Protein AF-A0A6H1ZE02-F1 (afdb_monomer_lite)

Structure (mmCIF, N/CA/C/O backbone):
data_AF-A0A6H1ZE02-F1
#
_entry.id   AF-A0A6H1ZE02-F1
#
loop_
_atom_site.group_PDB
_atom_site.id
_atom_site.type_symbol
_atom_site.label_atom_id
_atom_site.label_alt_id
_atom_site.label_comp_id
_atom_site.label_asym_id
_atom_site.label_entity_id
_atom_site.label_seq_id
_atom_site.pdbx_PDB_ins_code
_atom_site.Cartn_x
_atom_site.Cartn_y
_atom_site.Cartn_z
_atom_site.occupancy
_atom_site.B_iso_or_equiv
_atom_site.auth_seq_id
_atom_site.auth_comp_id
_atom_site.auth_asym_id
_atom_site.auth_atom_id
_atom_site.pdbx_PDB_model_num
ATOM 1 N N . MET A 1 1 ? 16.258 -6.210 0.474 1.00 71.19 1 MET A N 1
ATOM 2 C CA . MET A 1 1 ? 15.517 -6.473 -0.780 1.00 71.19 1 MET A CA 1
ATOM 3 C C . MET A 1 1 ? 16.087 -7.729 -1.395 1.00 71.19 1 MET A C 1
ATOM 5 O O . MET A 1 1 ? 17.275 -7.943 -1.190 1.00 71.19 1 MET A O 1
ATOM 9 N N . PRO A 1 2 ? 15.296 -8.569 -2.078 1.00 70.31 2 PRO A N 1
ATOM 10 C CA . PRO A 1 2 ? 15.865 -9.697 -2.799 1.00 70.31 2 PRO A CA 1
ATOM 11 C C . PRO A 1 2 ? 16.848 -9.197 -3.862 1.00 70.31 2 PRO A C 1
ATOM 13 O O . PRO A 1 2 ? 16.590 -8.224 -4.569 1.00 70.31 2 PRO A O 1
ATOM 16 N N . GLU A 1 3 ? 18.006 -9.838 -3.891 1.00 78.31 3 GLU A N 1
ATOM 17 C CA . GLU A 1 3 ? 19.160 -9.430 -4.683 1.00 78.31 3 GLU A CA 1
ATOM 18 C C . GLU A 1 3 ? 19.099 -10.058 -6.084 1.00 78.31 3 GLU A C 1
ATOM 20 O O . GLU A 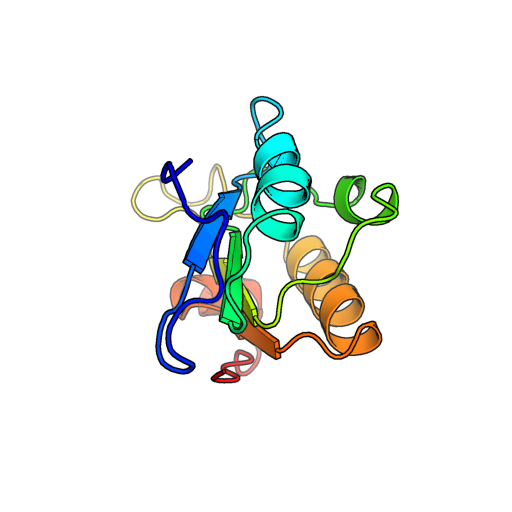1 3 ? 18.463 -11.094 -6.284 1.00 78.31 3 GLU A O 1
ATOM 25 N N . ASN A 1 4 ? 19.784 -9.448 -7.057 1.00 81.50 4 ASN A N 1
ATOM 26 C CA . ASN A 1 4 ? 19.957 -9.992 -8.415 1.00 81.50 4 ASN A CA 1
ATOM 27 C C . ASN A 1 4 ? 18.647 -10.184 -9.215 1.00 81.50 4 ASN A C 1
ATOM 29 O O . ASN A 1 4 ? 18.510 -11.115 -10.012 1.00 81.50 4 ASN A O 1
ATOM 33 N N . ILE A 1 5 ? 17.675 -9.282 -9.026 1.00 86.06 5 ILE A N 1
ATOM 34 C CA . ILE A 1 5 ? 16.466 -9.170 -9.867 1.00 86.06 5 ILE A CA 1
ATOM 35 C C . ILE A 1 5 ? 16.681 -8.115 -10.971 1.00 86.06 5 ILE A C 1
ATOM 37 O O . ILE A 1 5 ? 15.881 -7.208 -11.201 1.00 86.06 5 ILE A O 1
ATOM 41 N N . ASP A 1 6 ? 17.819 -8.224 -11.647 1.00 85.50 6 ASP A N 1
ATOM 42 C CA . ASP A 1 6 ? 18.343 -7.291 -12.651 1.00 85.50 6 ASP A CA 1
ATOM 43 C C . ASP A 1 6 ? 18.105 -7.759 -14.100 1.00 85.50 6 ASP A C 1
ATOM 45 O O . ASP A 1 6 ? 18.486 -7.088 -15.070 1.00 85.50 6 ASP A O 1
ATOM 49 N N . ARG A 1 7 ? 17.411 -8.888 -14.258 1.00 88.94 7 ARG A N 1
ATOM 50 C CA . ARG A 1 7 ? 16.998 -9.496 -15.527 1.00 88.94 7 ARG A CA 1
ATOM 51 C C . ARG A 1 7 ? 15.493 -9.776 -15.539 1.00 88.94 7 ARG A C 1
ATOM 53 O O . ARG A 1 7 ? 14.923 -9.973 -14.467 1.00 88.94 7 ARG A O 1
ATOM 60 N N . PRO A 1 8 ? 14.854 -9.826 -16.724 1.00 91.00 8 PRO A N 1
ATOM 61 C CA . PRO A 1 8 ? 13.454 -10.218 -16.835 1.00 91.00 8 PRO A CA 1
ATOM 62 C C . PRO A 1 8 ? 13.185 -11.557 -16.140 1.00 91.00 8 PRO A C 1
ATOM 64 O O . PRO A 1 8 ? 13.863 -12.551 -16.413 1.00 91.00 8 PRO A O 1
ATOM 67 N N . MET A 1 9 ? 12.200 -11.567 -15.247 1.00 92.81 9 MET A N 1
ATOM 68 C CA . MET A 1 9 ? 11.710 -12.777 -14.585 1.00 92.81 9 MET A CA 1
ATOM 69 C C . MET A 1 9 ? 10.489 -13.347 -15.322 1.00 92.81 9 MET A C 1
ATOM 71 O O . MET A 1 9 ? 9.815 -12.598 -16.032 1.00 92.81 9 MET A O 1
ATOM 75 N N . PRO A 1 10 ? 10.175 -14.648 -15.159 1.00 94.12 10 PRO A N 1
ATOM 76 C CA . PRO A 1 10 ? 8.936 -15.222 -15.675 1.00 94.12 10 PRO 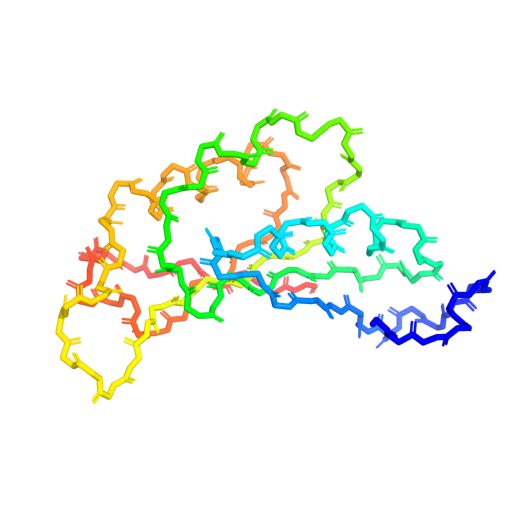A CA 1
ATOM 77 C C . PRO A 1 10 ? 7.687 -14.440 -15.240 1.00 94.12 10 PRO A C 1
ATOM 79 O O . PRO A 1 10 ? 7.627 -13.910 -14.130 1.00 94.12 10 PRO A O 1
ATOM 82 N N . ASP A 1 11 ? 6.666 -14.419 -16.099 1.00 92.50 11 ASP A N 1
ATOM 83 C CA . ASP A 1 11 ? 5.438 -13.629 -15.911 1.00 92.50 11 ASP A CA 1
ATOM 84 C C . ASP A 1 11 ? 4.636 -13.991 -14.649 1.00 92.50 11 ASP A C 1
ATOM 86 O O . ASP A 1 11 ? 3.845 -13.182 -14.172 1.00 92.50 11 ASP A O 1
ATOM 90 N N . ASN A 1 12 ? 4.837 -15.191 -14.100 1.00 92.56 12 ASN A N 1
ATOM 91 C CA . ASN A 1 12 ? 4.177 -15.680 -12.889 1.00 92.56 12 ASN A CA 1
ATOM 92 C C . ASN A 1 12 ? 4.971 -15.412 -11.597 1.00 92.56 12 ASN A C 1
ATOM 94 O O . ASN A 1 12 ? 4.619 -15.945 -10.544 1.00 92.56 12 ASN A O 1
ATOM 98 N N . VAL A 1 13 ? 6.046 -14.620 -11.659 1.00 93.12 13 VAL A N 1
ATOM 99 C CA . VAL A 1 13 ? 6.803 -14.200 -10.475 1.00 93.12 13 VAL A CA 1
ATOM 100 C C . VAL A 1 13 ? 6.183 -12.941 -9.886 1.00 93.12 13 VAL A C 1
ATOM 102 O O . VAL A 1 13 ? 6.109 -11.903 -10.541 1.00 93.12 13 VAL A O 1
ATOM 105 N N . PHE A 1 14 ? 5.801 -13.033 -8.615 1.00 93.69 14 PHE A N 1
ATOM 106 C CA . PHE A 1 14 ? 5.347 -11.908 -7.809 1.00 93.69 14 PHE A CA 1
ATOM 107 C C . PHE A 1 14 ? 6.484 -11.436 -6.921 1.00 93.69 14 PHE A C 1
ATOM 109 O O . PHE A 1 14 ? 7.011 -12.205 -6.116 1.00 93.69 14 PHE A O 1
ATOM 116 N N . LEU A 1 15 ? 6.837 -10.163 -7.041 1.00 95.00 15 LEU A N 1
ATOM 117 C CA . LEU A 1 15 ? 7.811 -9.530 -6.168 1.00 95.00 15 LEU A CA 1
ATOM 118 C C . LEU A 1 15 ? 7.121 -8.454 -5.343 1.00 95.00 15 LEU A C 1
ATOM 120 O O . LEU A 1 15 ? 6.436 -7.598 -5.895 1.00 95.00 15 LEU A O 1
ATOM 124 N N . GLY A 1 16 ? 7.329 -8.453 -4.031 1.00 94.44 16 GLY A N 1
ATOM 125 C CA . GLY A 1 16 ? 6.757 -7.406 -3.204 1.00 94.44 16 GLY A CA 1
ATOM 126 C C . GLY A 1 16 ? 7.534 -7.092 -1.949 1.00 94.44 16 GLY A C 1
ATOM 127 O O . GLY A 1 16 ? 8.477 -7.789 -1.570 1.00 94.44 16 GLY A O 1
ATOM 128 N N . VAL A 1 17 ? 7.123 -5.992 -1.329 1.00 93.44 17 VAL A N 1
ATOM 129 C CA . VAL A 1 17 ? 7.711 -5.455 -0.103 1.00 93.44 17 VAL A CA 1
ATOM 130 C C . VAL A 1 17 ? 6.637 -5.096 0.900 1.00 93.44 17 VAL A C 1
ATOM 132 O O . VAL A 1 17 ? 5.543 -4.687 0.520 1.00 93.44 17 VAL A O 1
ATOM 135 N N . SER A 1 18 ? 6.980 -5.190 2.181 1.00 92.44 18 SER A N 1
ATOM 136 C CA . SER A 1 18 ? 6.138 -4.677 3.260 1.00 92.44 18 SER A CA 1
ATOM 137 C C . SER A 1 18 ? 6.559 -3.264 3.653 1.00 92.44 18 SER A C 1
ATOM 139 O O . SER A 1 18 ? 7.755 -3.023 3.870 1.00 92.44 18 SER A O 1
ATOM 141 N N . ILE A 1 19 ? 5.579 -2.368 3.757 1.00 90.88 19 ILE A N 1
ATOM 142 C CA . ILE A 1 19 ? 5.712 -0.974 4.197 1.00 90.88 19 ILE A CA 1
ATOM 143 C C . ILE A 1 19 ? 4.714 -0.755 5.335 1.00 90.88 19 ILE A C 1
ATOM 145 O O . ILE A 1 19 ? 3.525 -0.965 5.147 1.00 90.88 19 ILE A O 1
ATOM 149 N N . THR A 1 20 ? 5.159 -0.353 6.515 1.00 88.94 20 THR A N 1
ATOM 150 C CA . THR A 1 20 ? 4.279 -0.072 7.655 1.00 88.94 20 THR A CA 1
ATOM 151 C C . THR A 1 20 ? 3.953 1.409 7.789 1.00 88.94 20 THR A C 1
ATOM 153 O O . THR A 1 20 ? 2.966 1.771 8.429 1.00 88.94 20 THR A O 1
ATOM 156 N N . GLY A 1 21 ? 4.756 2.274 7.164 1.00 79.38 21 GLY A N 1
ATOM 157 C CA . GLY A 1 21 ? 4.660 3.719 7.334 1.00 79.38 21 GLY A CA 1
ATOM 158 C C . GLY A 1 21 ? 5.571 4.267 8.436 1.00 79.38 21 GLY A C 1
ATOM 159 O O . GLY A 1 21 ? 5.438 5.426 8.821 1.00 79.38 21 GLY A O 1
ATOM 160 N N . GLU A 1 22 ? 6.497 3.455 8.946 1.00 81.94 22 GLU A N 1
ATOM 161 C CA . GLU A 1 22 ? 7.473 3.838 9.968 1.00 81.94 22 GLU A CA 1
ATOM 162 C C . GLU A 1 22 ? 8.911 3.607 9.479 1.00 81.94 22 GLU A C 1
ATOM 164 O O . GLU A 1 22 ? 9.167 2.888 8.515 1.00 81.94 22 GLU A O 1
ATOM 169 N N . ASN A 1 23 ? 9.889 4.207 10.166 1.00 80.56 23 ASN A N 1
ATOM 170 C CA . ASN A 1 23 ? 11.321 3.934 9.961 1.00 80.56 23 ASN A CA 1
ATOM 171 C C . ASN A 1 23 ? 11.819 4.116 8.511 1.00 80.56 23 ASN A C 1
ATOM 173 O O . ASN A 1 23 ? 12.739 3.424 8.076 1.00 80.56 23 ASN A O 1
ATOM 177 N N . MET A 1 24 ? 11.223 5.051 7.759 1.00 77.12 24 MET A N 1
ATOM 178 C CA . MET A 1 24 ? 11.552 5.330 6.350 1.00 77.12 24 MET A CA 1
ATOM 179 C C . MET A 1 24 ? 11.440 4.109 5.423 1.00 77.12 24 MET A C 1
ATOM 181 O O . MET A 1 24 ? 12.095 4.041 4.379 1.00 77.12 24 MET A O 1
ATOM 185 N N . ASP A 1 25 ? 10.611 3.129 5.773 1.00 86.06 25 ASP A N 1
ATOM 186 C CA . ASP A 1 25 ? 10.499 1.901 4.995 1.00 86.06 25 ASP A CA 1
ATOM 187 C C . ASP A 1 25 ? 9.833 2.085 3.621 1.00 86.06 25 ASP A C 1
ATOM 189 O O . ASP A 1 25 ? 9.957 1.220 2.752 1.00 86.06 25 ASP A O 1
ATOM 193 N N . PHE A 1 26 ? 9.274 3.269 3.368 1.00 84.19 26 PHE A N 1
ATOM 194 C CA . PHE A 1 26 ? 8.915 3.769 2.041 1.00 84.19 26 PHE A CA 1
ATOM 195 C C . PHE A 1 26 ? 10.047 3.738 1.018 1.00 84.19 26 PHE A C 1
ATOM 197 O O . PHE A 1 26 ? 9.778 3.562 -0.169 1.00 84.19 26 PHE A O 1
ATOM 204 N N . ASN A 1 27 ? 11.310 3.819 1.448 1.00 85.19 27 ASN A N 1
ATOM 205 C CA . ASN A 1 27 ? 12.461 3.706 0.548 1.00 85.19 27 ASN A CA 1
ATOM 206 C C . ASN A 1 27 ? 12.524 2.345 -0.171 1.00 85.19 27 ASN A C 1
ATOM 208 O O . ASN A 1 27 ? 13.201 2.213 -1.187 1.00 85.19 27 ASN A O 1
ATOM 212 N N . LYS A 1 28 ? 11.778 1.338 0.304 1.00 88.94 28 LYS A N 1
ATOM 213 C CA . LYS A 1 28 ? 11.615 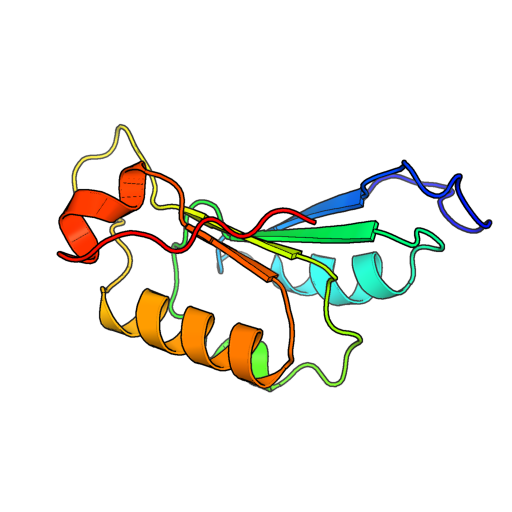0.056 -0.390 1.00 88.94 28 LYS A CA 1
ATOM 214 C C . LYS A 1 28 ? 10.823 0.186 -1.695 1.00 88.94 28 LYS A C 1
ATOM 216 O O . LYS A 1 28 ? 10.998 -0.646 -2.578 1.00 88.94 28 LYS A O 1
ATOM 221 N N . TRP A 1 29 ? 9.951 1.185 -1.841 1.00 89.00 29 TRP A N 1
ATOM 222 C CA . TRP A 1 29 ? 9.145 1.334 -3.054 1.00 89.00 29 TRP A CA 1
ATOM 223 C C . TRP A 1 29 ? 10.014 1.690 -4.272 1.00 89.00 29 TRP A C 1
ATOM 225 O O . TRP A 1 29 ? 9.982 0.909 -5.222 1.00 89.00 29 TRP A O 1
ATOM 235 N N . PRO A 1 30 ? 10.857 2.745 -4.269 1.00 87.69 30 PRO A N 1
ATOM 236 C CA . PRO A 1 30 ? 11.767 3.005 -5.388 1.00 87.69 30 PRO A CA 1
ATOM 237 C C . PRO A 1 30 ? 12.605 1.782 -5.790 1.00 87.69 30 PRO A C 1
ATOM 239 O O . PRO A 1 30 ? 12.640 1.420 -6.963 1.00 87.69 30 PRO A O 1
ATOM 242 N N . THR A 1 31 ? 13.187 1.068 -4.821 1.00 88.56 31 THR A N 1
ATOM 243 C CA . THR A 1 31 ? 13.969 -0.147 -5.106 1.00 88.56 31 THR A CA 1
ATOM 244 C C . THR A 1 31 ? 13.115 -1.278 -5.698 1.00 88.56 31 THR A C 1
ATOM 246 O O . THR A 1 31 ? 13.597 -2.046 -6.525 1.00 88.56 31 THR A O 1
ATOM 249 N N . LEU A 1 32 ? 11.835 -1.398 -5.320 1.00 91.25 32 LEU A N 1
ATOM 250 C CA . LEU A 1 32 ? 10.912 -2.346 -5.955 1.00 91.25 32 LEU A CA 1
ATOM 251 C C . LEU A 1 32 ? 10.649 -1.967 -7.421 1.00 91.25 32 LEU A C 1
ATOM 253 O O . LEU A 1 32 ? 10.575 -2.852 -8.274 1.00 91.25 32 LEU A O 1
ATOM 257 N N . CYS A 1 33 ? 10.517 -0.671 -7.727 1.00 86.81 33 CYS A N 1
ATOM 258 C CA . CYS A 1 33 ? 10.317 -0.194 -9.098 1.00 86.81 33 CYS A CA 1
ATOM 259 C C . CYS A 1 33 ? 11.495 -0.559 -10.010 1.00 86.81 33 CYS A C 1
ATOM 261 O O . CYS A 1 33 ? 11.271 -0.893 -11.170 1.00 86.81 33 CYS A O 1
ATOM 263 N N . GLU A 1 34 ? 12.724 -0.553 -9.495 1.00 88.25 34 GLU A N 1
ATOM 264 C CA . GLU A 1 34 ? 13.932 -0.884 -10.264 1.00 88.25 34 GLU A CA 1
ATOM 265 C C . GLU A 1 34 ? 14.026 -2.370 -10.655 1.00 88.25 34 GLU A C 1
ATOM 267 O O . GLU A 1 34 ? 14.688 -2.718 -11.636 1.00 88.25 34 GLU A O 1
ATOM 272 N N . ALA A 1 35 ? 13.347 -3.260 -9.926 1.00 90.81 35 ALA A N 1
ATOM 273 C CA . ALA A 1 35 ? 13.390 -4.692 -10.189 1.00 90.81 35 ALA A CA 1
ATOM 274 C C . ALA A 1 35 ? 12.728 -5.056 -11.532 1.00 90.81 35 ALA A C 1
ATOM 276 O O . ALA A 1 35 ? 11.611 -4.627 -11.838 1.00 90.81 35 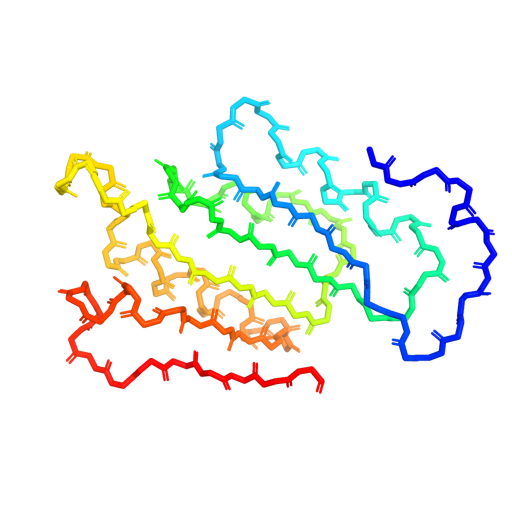ALA A O 1
ATOM 277 N N . LYS A 1 36 ? 13.369 -5.934 -12.317 1.00 90.56 36 LYS A N 1
ATOM 278 C CA . LYS A 1 36 ? 12.867 -6.386 -13.633 1.00 90.56 36 LYS A CA 1
ATOM 279 C C . LYS A 1 36 ? 11.847 -7.533 -13.536 1.00 90.56 36 LYS A C 1
ATOM 281 O O . LYS A 1 36 ? 11.924 -8.528 -14.257 1.00 90.56 36 LYS A O 1
ATOM 286 N N . VAL A 1 37 ? 10.874 -7.383 -12.640 1.00 92.69 37 VAL A N 1
ATOM 287 C CA . VAL A 1 37 ? 9.719 -8.282 -12.473 1.00 92.69 37 VAL A CA 1
ATOM 288 C C . VAL A 1 37 ? 8.464 -7.580 -12.974 1.00 92.69 37 VAL A C 1
ATOM 290 O O . VAL A 1 37 ? 8.271 -6.399 -12.712 1.00 92.69 37 VAL A O 1
ATOM 293 N N . LYS A 1 38 ? 7.596 -8.306 -13.683 1.00 91.81 38 LYS A N 1
ATOM 294 C CA . LYS A 1 38 ? 6.355 -7.754 -14.240 1.00 91.81 38 LYS A CA 1
ATOM 295 C C . LYS A 1 38 ? 5.292 -7.477 -13.172 1.00 91.81 38 LYS A C 1
ATOM 297 O O . LYS A 1 38 ? 4.647 -6.436 -13.221 1.00 91.81 38 LYS A O 1
ATOM 302 N N . LEU A 1 39 ? 5.107 -8.398 -12.224 1.00 93.94 39 LEU A N 1
ATOM 303 C CA . LEU A 1 39 ? 4.093 -8.296 -11.172 1.00 93.94 39 LEU A CA 1
ATOM 304 C C . LEU A 1 39 ? 4.740 -7.854 -9.858 1.00 93.94 39 LEU A C 1
ATOM 306 O O . LEU A 1 39 ? 5.357 -8.645 -9.142 1.00 93.94 39 LEU A O 1
ATOM 310 N N . LYS A 1 40 ? 4.597 -6.562 -9.558 1.00 94.75 40 LYS A N 1
ATOM 311 C CA . LYS A 1 40 ? 5.121 -5.929 -8.342 1.00 94.75 40 LYS A CA 1
ATOM 312 C C . LYS A 1 40 ? 3.973 -5.635 -7.382 1.00 94.75 40 LYS A C 1
ATOM 314 O O . LYS A 1 40 ? 2.937 -5.133 -7.821 1.00 94.75 40 LYS A O 1
ATOM 319 N N . PHE A 1 41 ? 4.151 -5.881 -6.087 1.00 95.75 41 PHE A N 1
ATOM 320 C CA . PHE A 1 41 ? 3.148 -5.523 -5.083 1.00 95.75 41 PHE A CA 1
ATOM 321 C C . PHE A 1 41 ? 3.735 -4.868 -3.833 1.00 95.75 41 PHE A C 1
ATOM 323 O O . PHE A 1 41 ? 4.885 -5.099 -3.464 1.00 95.75 41 PHE A O 1
ATOM 330 N N . ILE A 1 42 ? 2.921 -4.061 -3.156 1.00 94.12 42 ILE A N 1
ATOM 331 C CA . ILE A 1 42 ? 3.262 -3.475 -1.856 1.00 94.12 42 ILE A CA 1
ATOM 332 C C . ILE A 1 42 ? 2.250 -3.944 -0.821 1.00 94.12 42 ILE A C 1
ATOM 334 O O . ILE A 1 42 ? 1.045 -3.835 -1.022 1.00 94.12 42 ILE A O 1
ATOM 338 N N . SER A 1 43 ? 2.746 -4.450 0.300 1.00 95.12 43 SER A N 1
ATOM 339 C CA . SER A 1 43 ? 1.946 -4.835 1.455 1.00 95.12 43 SER A CA 1
ATOM 340 C C . SER A 1 43 ? 2.041 -3.753 2.528 1.00 95.12 43 SER A C 1
ATOM 342 O O . SER A 1 43 ? 3.043 -3.665 3.235 1.00 95.12 43 SER A O 1
ATOM 344 N N . PHE A 1 44 ? 0.996 -2.943 2.667 1.00 93.00 44 PHE A N 1
ATOM 345 C CA . PHE A 1 44 ? 0.841 -1.980 3.750 1.00 93.00 44 PHE A CA 1
ATOM 346 C C . PHE A 1 44 ? 0.356 -2.679 5.020 1.00 93.00 44 PHE A C 1
ATOM 348 O O . PHE A 1 44 ? -0.842 -2.687 5.316 1.00 93.00 44 PHE A O 1
ATOM 355 N N . GLU A 1 45 ? 1.269 -3.368 5.712 1.00 87.62 45 GLU A N 1
ATOM 356 C CA . GLU A 1 45 ? 0.917 -4.275 6.804 1.00 87.62 45 GLU A CA 1
ATOM 357 C C . GLU A 1 45 ? 1.960 -4.355 7.930 1.00 87.62 45 GLU A C 1
ATOM 359 O O . GLU A 1 45 ? 3.054 -4.884 7.712 1.00 87.62 45 GLU A O 1
ATOM 364 N N . PRO A 1 46 ? 1.586 -3.957 9.158 1.00 89.12 46 PRO A N 1
ATOM 365 C CA . PRO A 1 46 ? 0.397 -3.160 9.487 1.00 89.12 46 PRO A CA 1
ATOM 366 C C . PRO A 1 46 ? 0.491 -1.722 8.957 1.00 89.12 46 PRO A C 1
ATOM 368 O O . PRO A 1 46 ? 1.580 -1.166 8.901 1.00 89.12 46 PRO A O 1
ATOM 371 N N . ILE A 1 47 ? -0.641 -1.091 8.639 1.00 89.50 47 ILE A N 1
ATOM 372 C CA . ILE A 1 47 ? -0.701 0.371 8.468 1.00 89.50 47 ILE A CA 1
ATOM 373 C C . ILE A 1 47 ? -0.533 1.016 9.853 1.00 89.50 47 ILE A C 1
ATOM 375 O O . ILE A 1 47 ? -1.460 0.951 10.662 1.00 89.50 47 ILE A O 1
ATOM 379 N N . LEU A 1 48 ? 0.639 1.592 10.136 1.00 85.19 48 LEU A N 1
ATOM 380 C CA . LEU A 1 48 ? 0.963 2.222 11.429 1.00 85.19 48 LEU A CA 1
ATOM 381 C C . LEU A 1 48 ? 0.931 3.751 11.394 1.00 85.19 48 LEU A C 1
ATOM 383 O O . LEU A 1 48 ? 0.727 4.368 12.435 1.00 85.19 48 LEU A O 1
ATOM 387 N N . SER A 1 49 ? 1.074 4.353 10.213 1.00 73.25 49 SER A N 1
ATOM 388 C CA . SER A 1 49 ? 1.081 5.809 10.044 1.00 73.25 49 SER A CA 1
ATOM 389 C C . SER A 1 49 ? 0.212 6.249 8.864 1.00 73.25 49 SER A C 1
ATOM 391 O O . SER A 1 49 ? 0.092 5.499 7.888 1.00 73.25 49 SER A O 1
ATOM 393 N N . PRO A 1 50 ? -0.348 7.474 8.908 1.00 66.62 50 PRO A N 1
ATOM 394 C CA . PRO A 1 50 ? -1.033 8.084 7.778 1.00 66.62 50 PRO A CA 1
ATOM 395 C C . PRO A 1 50 ? -0.126 8.155 6.552 1.00 66.62 50 PRO A C 1
ATOM 397 O O . PRO A 1 50 ? 1.040 8.547 6.621 1.00 66.62 50 PRO A O 1
ATOM 400 N N . LEU A 1 51 ? -0.679 7.783 5.409 1.00 64.69 51 LEU A N 1
ATOM 401 C CA . LEU A 1 51 ? 0.074 7.522 4.189 1.00 64.69 51 LEU A CA 1
ATOM 402 C C . LEU A 1 51 ? 0.112 8.715 3.227 1.00 64.69 51 LEU A C 1
ATOM 404 O O . LEU A 1 51 ? 0.418 8.547 2.052 1.00 64.69 51 LEU A O 1
AT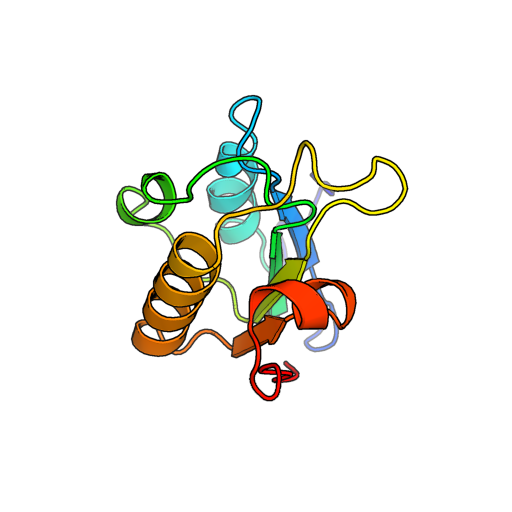OM 408 N N . TRP A 1 52 ? -0.122 9.939 3.709 1.00 61.88 52 TRP A N 1
ATOM 409 C CA . TRP A 1 52 ? 0.043 11.163 2.910 1.00 61.88 52 TRP A CA 1
ATOM 410 C C . TRP A 1 52 ? 1.472 11.333 2.351 1.00 61.88 52 TRP A C 1
ATOM 412 O O . TRP A 1 52 ? 1.670 12.082 1.407 1.00 61.88 52 TRP A O 1
ATOM 422 N N . MET A 1 53 ? 2.457 10.566 2.835 1.00 58.47 53 MET A N 1
ATOM 423 C CA . MET A 1 53 ? 3.780 10.433 2.208 1.00 58.47 53 MET A CA 1
ATOM 424 C C . MET A 1 53 ? 3.795 9.668 0.869 1.00 58.47 53 MET A C 1
ATOM 426 O O . MET A 1 53 ? 4.788 9.728 0.149 1.00 58.47 53 MET A O 1
ATOM 430 N N . ILE A 1 54 ? 2.736 8.932 0.507 1.00 62.03 54 ILE A N 1
ATOM 431 C CA . ILE A 1 54 ? 2.670 8.196 -0.768 1.00 62.03 54 ILE A CA 1
ATOM 432 C C . ILE A 1 54 ? 2.691 9.164 -1.967 1.00 62.03 54 ILE A C 1
ATOM 434 O O . ILE A 1 54 ? 3.176 8.805 -3.040 1.00 62.03 54 ILE A O 1
ATOM 438 N N . THR A 1 55 ? 2.170 10.385 -1.813 1.00 59.34 55 THR A N 1
ATOM 439 C CA . THR A 1 55 ? 1.923 11.294 -2.944 1.00 59.34 55 THR A CA 1
ATOM 440 C C . THR A 1 55 ? 3.173 11.983 -3.488 1.00 59.34 55 THR A C 1
ATOM 442 O O . THR A 1 55 ? 3.116 12.539 -4.584 1.00 59.34 55 THR A O 1
ATOM 445 N N . ASP A 1 56 ? 4.296 11.928 -2.767 1.00 59.25 56 ASP A N 1
ATOM 446 C CA . ASP A 1 56 ? 5.519 12.655 -3.135 1.00 59.25 56 ASP A CA 1
ATOM 447 C C . ASP A 1 56 ? 6.484 11.835 -4.003 1.00 59.25 56 ASP A C 1
ATOM 449 O O . ASP A 1 56 ? 7.435 12.373 -4.581 1.00 59.25 56 ASP A O 1
ATOM 453 N N . PHE A 1 57 ? 6.232 10.535 -4.169 1.00 61.94 57 PHE A N 1
ATOM 454 C CA . PHE A 1 57 ? 7.078 9.685 -4.994 1.00 61.94 57 PHE A CA 1
ATOM 455 C C . PHE A 1 57 ? 6.674 9.782 -6.469 1.00 61.94 57 PHE A C 1
ATOM 457 O O . PHE A 1 57 ? 5.664 9.235 -6.909 1.00 61.94 57 PHE A O 1
ATOM 464 N N . LYS A 1 58 ? 7.516 10.436 -7.278 1.00 64.31 58 LYS A N 1
ATOM 465 C CA . LYS A 1 58 ? 7.487 10.325 -8.748 1.00 64.31 58 LYS A CA 1
ATOM 466 C C . LYS A 1 58 ? 8.047 8.964 -9.194 1.00 64.31 58 LYS A C 1
ATOM 468 O O . LYS A 1 58 ? 9.047 8.912 -9.905 1.00 64.31 58 LYS A O 1
ATOM 473 N N . THR A 1 59 ? 7.450 7.867 -8.735 1.00 76.06 59 THR A N 1
ATOM 474 C CA . THR A 1 59 ? 7.890 6.494 -9.024 1.00 76.06 59 THR A CA 1
ATOM 475 C C . THR A 1 59 ? 6.820 5.702 -9.770 1.00 76.06 59 THR A C 1
ATOM 477 O O . THR A 1 59 ? 5.653 6.089 -9.839 1.00 76.06 59 THR A O 1
ATOM 480 N N . GLU A 1 60 ? 7.231 4.588 -10.377 1.00 87.69 60 GLU A N 1
ATOM 481 C CA . GLU A 1 60 ? 6.306 3.640 -10.996 1.00 87.69 60 GLU A CA 1
ATOM 482 C C . GLU A 1 60 ? 5.339 3.068 -9.940 1.00 87.69 60 GLU A C 1
ATOM 484 O O . GLU A 1 60 ? 5.728 2.748 -8.813 1.00 87.69 60 GLU A O 1
ATOM 489 N N . MET A 1 61 ? 4.067 2.921 -10.309 1.00 90.81 61 MET A N 1
ATOM 490 C CA . MET A 1 61 ? 3.058 2.316 -9.441 1.00 90.81 61 MET A CA 1
ATOM 491 C C . MET A 1 61 ? 3.200 0.786 -9.420 1.00 90.81 61 MET A C 1
ATOM 493 O O . MET A 1 61 ? 3.464 0.192 -10.467 1.00 90.81 61 MET A O 1
ATOM 497 N N . PRO A 1 62 ? 2.995 0.116 -8.269 1.00 92.38 62 PRO A N 1
ATOM 498 C CA . PRO A 1 62 ? 2.932 -1.341 -8.233 1.00 92.38 62 PRO A CA 1
ATOM 499 C C . PRO A 1 62 ? 1.690 -1.843 -8.982 1.00 92.38 62 PRO A C 1
ATOM 501 O O . PRO A 1 62 ? 0.714 -1.119 -9.168 1.00 92.38 62 PRO A O 1
ATOM 504 N N . SER A 1 63 ? 1.688 -3.117 -9.371 1.00 94.81 63 SER A N 1
ATOM 505 C CA . SER A 1 63 ? 0.518 -3.762 -9.978 1.00 94.81 63 SER A CA 1
ATOM 506 C C . SER A 1 63 ? -0.607 -3.983 -8.961 1.00 94.81 63 SER A C 1
ATOM 508 O O . SER A 1 63 ? -1.784 -4.024 -9.326 1.00 94.81 63 SER A O 1
ATOM 510 N N . TRP A 1 64 ? -0.241 -4.150 -7.689 1.00 96.56 64 TRP A N 1
ATOM 511 C CA . TRP A 1 64 ? -1.149 -4.564 -6.628 1.00 96.56 64 TRP A CA 1
ATOM 512 C C . TRP A 1 64 ? -0.726 -3.998 -5.271 1.00 96.56 64 TRP A C 1
ATOM 514 O O . TRP A 1 64 ? 0.465 -3.922 -4.964 1.00 96.5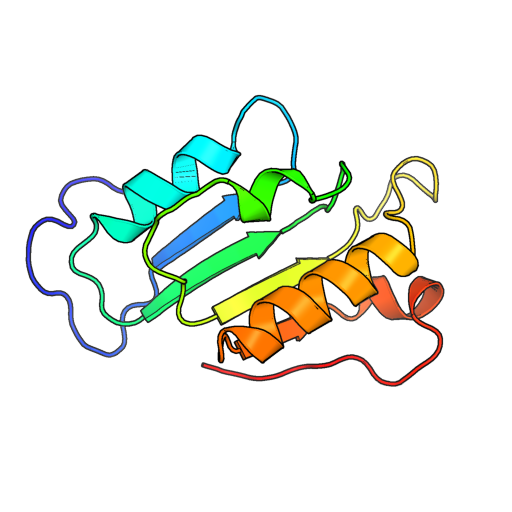6 64 TRP A O 1
ATOM 524 N N . VAL A 1 65 ? -1.694 -3.621 -4.442 1.00 95.25 65 VAL A N 1
ATOM 525 C CA . VAL A 1 65 ? -1.458 -3.243 -3.047 1.00 95.25 65 VAL A CA 1
ATOM 526 C C . VAL A 1 65 ? -2.326 -4.059 -2.110 1.00 95.25 65 VAL A C 1
ATOM 528 O O . VAL A 1 65 ? -3.505 -4.285 -2.370 1.00 95.25 65 VAL A O 1
ATOM 531 N N . ILE A 1 66 ? -1.734 -4.469 -0.996 1.00 96.94 66 ILE A N 1
ATOM 532 C CA . ILE A 1 66 ? -2.398 -5.201 0.077 1.00 96.94 66 ILE A CA 1
ATOM 533 C C . ILE A 1 66 ? -2.420 -4.295 1.307 1.00 96.94 66 ILE A C 1
ATOM 535 O O . ILE A 1 66 ? -1.426 -3.640 1.600 1.00 96.94 66 ILE A O 1
ATOM 539 N N . MET A 1 67 ? -3.549 -4.212 2.003 1.00 95.31 67 MET A N 1
ATOM 540 C CA . MET A 1 67 ? -3.752 -3.328 3.150 1.00 95.31 67 MET A CA 1
ATOM 541 C C . MET A 1 67 ? -4.270 -4.124 4.343 1.00 95.31 67 MET A C 1
ATOM 543 O O . MET A 1 67 ? -5.251 -4.861 4.220 1.00 95.31 67 MET A O 1
ATOM 547 N N . GLY A 1 68 ? -3.664 -3.931 5.513 1.00 94.44 68 GLY A N 1
ATOM 548 C CA . GLY A 1 68 ? -4.095 -4.593 6.739 1.00 94.44 68 GLY A CA 1
ATOM 549 C C . GLY A 1 68 ? -3.705 -3.831 7.999 1.00 94.44 68 GLY A C 1
ATOM 550 O O . GLY A 1 68 ? -2.733 -3.078 8.025 1.00 94.44 68 GLY A O 1
ATOM 551 N N . ARG A 1 69 ? -4.464 -4.045 9.077 1.00 93.12 69 ARG A N 1
ATOM 552 C CA . ARG A 1 69 ? -4.126 -3.511 10.406 1.00 93.12 69 ARG A CA 1
ATOM 553 C C . ARG A 1 69 ? -3.271 -4.486 11.211 1.00 93.12 69 ARG A C 1
ATOM 555 O O . ARG A 1 69 ? -3.255 -5.685 10.927 1.00 93.12 69 ARG A O 1
ATOM 562 N N . LEU A 1 70 ? -2.625 -3.984 12.261 1.00 92.69 70 LEU A N 1
ATOM 563 C CA . LEU A 1 70 ? -1.965 -4.833 13.251 1.00 92.69 70 LEU A CA 1
ATOM 564 C C . LEU A 1 70 ? -3.007 -5.665 14.014 1.00 92.69 70 LEU A C 1
ATOM 566 O O . LEU A 1 70 ? -4.065 -5.164 14.393 1.00 92.69 70 LEU A O 1
ATOM 570 N N . THR A 1 71 ? -2.704 -6.940 14.255 1.00 87.12 71 THR A N 1
ATOM 571 C CA . THR A 1 71 ? -3.530 -7.860 15.054 1.00 87.12 71 THR A CA 1
ATOM 572 C C . THR A 1 71 ? -2.788 -8.274 16.323 1.00 87.12 71 THR A C 1
ATOM 574 O O . THR A 1 71 ? -1.563 -8.299 16.332 1.00 87.12 71 THR A O 1
ATOM 577 N N . GLY A 1 72 ? -3.507 -8.628 17.392 1.00 84.88 72 GLY A N 1
ATOM 578 C CA . GLY A 1 72 ? -2.906 -9.134 18.640 1.00 84.88 72 GLY A CA 1
ATOM 579 C C . GLY A 1 72 ? -2.510 -8.069 19.673 1.00 84.88 72 GLY A C 1
ATOM 580 O O . GLY A 1 72 ? -2.247 -8.417 20.816 1.00 84.88 72 GLY A O 1
ATOM 581 N N . HIS A 1 73 ? -2.558 -6.780 19.318 1.00 80.50 73 HIS A N 1
ATOM 582 C CA . HIS A 1 73 ? -2.223 -5.650 20.206 1.00 80.50 73 HIS A CA 1
ATOM 583 C C . HIS A 1 73 ? -3.432 -4.746 20.524 1.00 80.50 73 HIS A C 1
ATOM 585 O O . HIS A 1 73 ? -3.295 -3.556 20.812 1.00 80.50 73 HIS A O 1
ATOM 591 N N . GLY A 1 74 ? -4.648 -5.292 20.449 1.00 78.81 74 GLY A N 1
ATOM 592 C CA . GLY A 1 74 ? -5.876 -4.517 20.635 1.00 78.81 74 GLY A CA 1
ATOM 593 C C . GLY A 1 74 ? -6.068 -3.451 19.549 1.00 78.81 74 GLY A C 1
ATOM 594 O O . GLY A 1 74 ? -5.802 -3.701 18.377 1.00 78.81 74 GLY A O 1
ATOM 595 N N . LYS A 1 75 ? -6.571 -2.271 19.939 1.00 83.25 75 LYS A N 1
ATOM 596 C CA . LYS A 1 75 ? -6.902 -1.155 19.027 1.00 83.25 75 LYS A CA 1
ATOM 597 C C . LYS A 1 75 ? -5.878 -0.011 19.039 1.00 83.25 75 LYS A C 1
ATOM 599 O O . LYS A 1 75 ? -6.103 0.989 18.368 1.00 83.25 75 LYS A O 1
ATOM 604 N N . ALA A 1 76 ? -4.784 -0.144 19.794 1.00 84.81 76 ALA A N 1
ATOM 605 C CA . ALA A 1 76 ? -3.817 0.935 20.027 1.00 84.81 76 ALA A CA 1
ATOM 606 C C . ALA A 1 76 ? -3.128 1.428 18.742 1.00 84.81 76 ALA A C 1
ATOM 608 O O . ALA A 1 76 ? -2.815 2.606 18.632 1.00 84.81 76 ALA A O 1
ATOM 609 N N . HIS A 1 77 ? -2.951 0.531 17.769 1.00 86.75 77 HIS A N 1
ATOM 610 C CA . HIS A 1 77 ? -2.310 0.802 16.477 1.00 86.75 77 HIS A CA 1
ATOM 611 C C . HIS A 1 77 ? -3.284 0.614 15.306 1.00 86.75 77 HIS A C 1
ATOM 613 O O . HIS A 1 77 ? -2.888 0.196 14.219 1.00 86.75 77 HIS A O 1
ATOM 619 N N . ASN A 1 78 ? -4.585 0.817 15.536 1.00 90.19 78 ASN A N 1
ATOM 620 C CA . ASN A 1 78 ? -5.537 0.786 14.434 1.00 90.19 78 ASN A CA 1
ATOM 621 C C . ASN A 1 78 ? -5.284 1.998 13.523 1.00 90.19 78 ASN A C 1
ATOM 623 O O . ASN A 1 78 ? -5.280 3.121 14.032 1.00 90.19 78 ASN A O 1
ATOM 627 N N . PRO A 1 79 ? -5.159 1.804 12.199 1.00 89.81 79 PRO A N 1
ATOM 628 C CA . PRO A 1 79 ? -5.236 2.923 11.272 1.00 89.81 79 PRO A CA 1
ATOM 629 C C . PRO A 1 79 ? -6.621 3.570 11.356 1.00 89.81 79 PRO A C 1
ATOM 631 O O . PRO A 1 79 ? -7.611 2.908 11.701 1.00 89.81 79 PRO A O 1
ATOM 634 N N . SER A 1 80 ? -6.711 4.857 11.019 1.00 90.00 80 SER A N 1
ATOM 635 C CA . SER A 1 80 ? -8.020 5.485 10.891 1.00 90.00 80 SER A CA 1
ATOM 636 C C . SER A 1 80 ? -8.747 4.933 9.661 1.00 90.00 80 SER A C 1
ATOM 638 O O . SER A 1 80 ? -8.139 4.491 8.682 1.00 90.00 80 SER A O 1
ATOM 640 N N . ARG A 1 81 ? -10.083 4.949 9.699 1.00 91.44 81 ARG A N 1
ATOM 641 C CA . ARG A 1 81 ? -10.898 4.577 8.537 1.00 91.44 81 ARG A CA 1
ATOM 642 C C . ARG A 1 81 ? -10.613 5.494 7.345 1.00 91.44 81 ARG A C 1
ATOM 644 O O . ARG A 1 81 ? -10.572 5.021 6.211 1.00 91.44 81 ARG A O 1
ATOM 651 N N . ASP A 1 82 ? -10.424 6.781 7.610 1.00 90.00 82 ASP A N 1
ATOM 652 C CA . ASP A 1 82 ? -10.204 7.787 6.576 1.00 90.00 82 ASP A CA 1
ATOM 653 C C . ASP A 1 82 ? -8.869 7.569 5.858 1.00 90.00 82 ASP A C 1
ATOM 655 O O . ASP A 1 82 ? -8.855 7.621 4.630 1.00 90.00 82 ASP A O 1
ATOM 659 N N . ASP A 1 83 ? -7.808 7.173 6.576 1.00 88.50 83 ASP A N 1
ATOM 660 C CA . ASP A 1 83 ? -6.524 6.799 5.963 1.00 88.50 83 ASP A CA 1
ATOM 661 C C . ASP A 1 83 ? -6.700 5.654 4.956 1.00 88.50 83 ASP A C 1
ATOM 663 O O . ASP A 1 83 ? -6.249 5.737 3.813 1.00 88.50 83 ASP A O 1
ATOM 667 N N . ILE A 1 84 ? -7.411 4.588 5.345 1.00 91.12 84 ILE A N 1
ATOM 668 C CA . ILE A 1 84 ? -7.648 3.436 4.462 1.00 91.12 84 ILE A CA 1
ATOM 669 C C . ILE A 1 84 ? -8.453 3.867 3.228 1.00 91.12 84 ILE A C 1
ATOM 671 O O . ILE A 1 84 ? -8.163 3.431 2.109 1.00 91.12 84 ILE A O 1
ATOM 675 N N . VAL A 1 85 ? -9.467 4.719 3.409 1.00 92.12 85 VAL A N 1
ATOM 676 C CA . VAL A 1 85 ? -10.297 5.238 2.313 1.00 92.12 85 VAL A CA 1
ATOM 677 C C . VAL A 1 85 ? -9.480 6.116 1.365 1.00 92.12 85 VAL A C 1
ATOM 679 O O . VAL A 1 85 ? -9.606 5.959 0.148 1.00 92.12 85 VAL A O 1
ATOM 682 N N . GLU A 1 86 ? -8.638 7.013 1.877 1.00 90.19 86 GLU A N 1
ATOM 683 C CA . GLU A 1 86 ? -7.768 7.860 1.057 1.00 90.19 86 GLU A CA 1
ATOM 684 C C . GLU A 1 86 ? -6.758 7.040 0.264 1.00 90.19 86 GLU A C 1
ATOM 686 O O . GLU A 1 86 ? -6.674 7.203 -0.955 1.00 90.19 86 GLU A O 1
ATOM 691 N N . MET A 1 87 ? -6.061 6.100 0.909 1.00 89.44 87 MET A N 1
ATOM 692 C CA . MET A 1 87 ? -5.142 5.193 0.220 1.00 89.44 87 MET A CA 1
ATOM 693 C C . MET A 1 87 ? -5.846 4.413 -0.884 1.00 89.44 87 MET A C 1
ATOM 695 O O . MET A 1 87 ? -5.354 4.317 -2.006 1.00 89.44 87 MET A O 1
ATOM 699 N N . THR A 1 88 ? -7.016 3.855 -0.572 1.00 92.75 88 THR A N 1
ATOM 700 C CA . THR A 1 88 ? -7.813 3.082 -1.525 1.00 92.75 88 THR A CA 1
ATOM 701 C C . THR A 1 88 ? -8.149 3.930 -2.748 1.00 92.75 88 THR A C 1
ATOM 703 O O . THR A 1 88 ? -7.886 3.519 -3.878 1.00 92.75 88 THR A O 1
ATOM 706 N N . ARG A 1 89 ? -8.671 5.144 -2.533 1.00 92.38 89 ARG A N 1
ATOM 707 C CA . ARG A 1 89 ? -9.004 6.081 -3.614 1.00 92.38 89 ARG A CA 1
ATOM 708 C C . ARG A 1 89 ? -7.777 6.467 -4.429 1.00 92.38 89 ARG A C 1
ATOM 710 O O . ARG A 1 89 ? -7.872 6.544 -5.652 1.00 92.38 89 ARG A O 1
ATOM 717 N N . TYR A 1 90 ? -6.643 6.698 -3.770 1.00 90.69 90 TYR A N 1
ATOM 718 C CA . TYR A 1 90 ? -5.382 7.008 -4.430 1.00 90.69 90 TYR A CA 1
ATOM 719 C C . TYR A 1 90 ? -4.970 5.878 -5.380 1.00 90.69 90 TYR A C 1
ATOM 721 O O . TYR A 1 90 ? -4.839 6.098 -6.583 1.00 90.69 90 TYR A O 1
ATOM 729 N N . PHE A 1 91 ? -4.856 4.647 -4.883 1.00 92.00 91 PHE A N 1
ATOM 730 C CA . PHE A 1 91 ? -4.428 3.513 -5.702 1.00 92.00 91 PHE A CA 1
ATOM 731 C C . PHE A 1 91 ? -5.409 3.196 -6.835 1.00 92.00 91 PHE A C 1
ATOM 733 O O . PHE A 1 91 ? -4.983 3.017 -7.977 1.00 92.00 91 PHE A O 1
ATOM 740 N N . GLN A 1 92 ? -6.717 3.253 -6.578 1.00 93.56 92 GLN A N 1
ATOM 741 C CA . GLN A 1 92 ? -7.727 3.067 -7.622 1.00 93.56 92 GLN A CA 1
ATOM 742 C C . GLN A 1 92 ? -7.669 4.158 -8.700 1.00 93.56 92 GLN A C 1
ATOM 744 O O . GLN A 1 92 ? -7.747 3.849 -9.891 1.00 93.56 92 GLN A O 1
ATOM 749 N N . LYS A 1 93 ? -7.462 5.429 -8.321 1.00 92.75 93 LYS A N 1
ATOM 750 C CA . LYS A 1 93 ? -7.257 6.537 -9.273 1.00 92.75 93 LYS A CA 1
ATOM 751 C C . LYS A 1 93 ? -6.055 6.278 -10.189 1.00 92.75 93 LYS A C 1
ATOM 753 O O . LYS A 1 93 ? -6.093 6.640 -11.364 1.00 92.75 93 LYS A O 1
ATOM 758 N N . HIS A 1 94 ? -5.021 5.620 -9.670 1.00 91.25 94 HIS A N 1
ATOM 759 C CA . HIS A 1 94 ? -3.830 5.210 -10.414 1.00 91.25 94 HIS A CA 1
ATOM 760 C C . HIS A 1 94 ? -3.949 3.829 -11.081 1.00 91.25 94 HIS A C 1
ATOM 762 O O . HIS A 1 94 ? -2.964 3.335 -11.625 1.00 91.25 94 HIS A O 1
ATOM 768 N N . ARG A 1 95 ? -5.152 3.232 -11.109 1.00 93.62 95 ARG A N 1
ATOM 769 C CA . ARG A 1 95 ? -5.442 1.914 -11.707 1.00 93.62 95 ARG A CA 1
ATOM 770 C C . ARG A 1 95 ? -4.633 0.767 -11.091 1.00 93.62 95 ARG A C 1
ATOM 772 O O . ARG A 1 95 ? -4.366 -0.233 -11.756 1.00 93.62 95 ARG A O 1
ATOM 779 N N . VAL A 1 96 ? -4.250 0.913 -9.828 1.00 94.19 96 VAL A N 1
ATOM 780 C CA . VAL A 1 96 ? -3.592 -0.128 -9.042 1.00 94.19 96 VAL A CA 1
ATOM 781 C C . VAL A 1 96 ? -4.659 -0.975 -8.370 1.00 94.19 96 VAL A C 1
ATOM 783 O O . VAL A 1 96 ? -5.613 -0.435 -7.808 1.00 94.19 96 VAL A O 1
ATOM 786 N N . ARG A 1 97 ? -4.488 -2.298 -8.417 1.00 97.00 97 ARG A N 1
ATOM 787 C CA . ARG A 1 97 ? -5.430 -3.219 -7.781 1.00 97.00 97 ARG A CA 1
ATOM 788 C C . ARG A 1 97 ? -5.291 -3.158 -6.265 1.00 97.00 97 ARG A C 1
ATOM 790 O O . ARG A 1 97 ? -4.166 -3.132 -5.766 1.00 97.00 97 ARG A O 1
ATOM 797 N N . VAL A 1 98 ? -6.401 -3.171 -5.536 1.00 97.06 98 VAL A N 1
ATOM 798 C CA . VAL A 1 98 ? -6.417 -3.053 -4.068 1.00 97.06 98 VAL A CA 1
ATOM 799 C C . VAL A 1 98 ? -6.967 -4.319 -3.417 1.00 97.06 98 VAL A C 1
ATOM 801 O O . VAL A 1 98 ? -8.050 -4.790 -3.752 1.00 97.06 98 VAL A O 1
ATOM 804 N N . PHE A 1 99 ? -6.253 -4.836 -2.420 1.00 97.81 99 PHE A N 1
ATOM 805 C CA . PHE A 1 99 ? -6.716 -5.916 -1.556 1.00 97.81 99 PHE A CA 1
ATOM 806 C C . PHE A 1 99 ? -6.688 -5.487 -0.088 1.00 97.81 99 PHE A C 1
ATOM 808 O O . PHE A 1 99 ? -5.638 -5.355 0.532 1.00 97.81 99 PHE A O 1
ATOM 815 N N . GLN A 1 100 ? -7.859 -5.298 0.500 1.00 96.88 100 GLN A N 1
ATOM 816 C CA . GLN A 1 100 ? -8.062 -5.031 1.917 1.00 96.88 100 GLN A CA 1
ATOM 817 C C . GLN A 1 100 ? -8.245 -6.362 2.655 1.00 96.88 100 GLN A C 1
ATOM 819 O O . GLN A 1 100 ? -9.180 -7.121 2.389 1.00 96.88 100 GLN A O 1
ATOM 824 N N . LYS A 1 101 ? -7.351 -6.662 3.601 1.00 95.69 101 LYS A N 1
ATOM 825 C CA . LYS A 1 101 ? -7.444 -7.870 4.425 1.00 95.69 101 LYS A CA 1
ATOM 826 C C . LYS A 1 101 ? -8.672 -7.838 5.324 1.00 95.69 101 LYS A C 1
ATOM 828 O O . LYS A 1 101 ? -9.054 -6.796 5.849 1.00 95.69 101 LYS A O 1
ATOM 833 N N . HIS A 1 102 ? -9.216 -9.022 5.611 1.00 95.00 102 HIS A N 1
ATOM 834 C CA . HIS A 1 102 ? -10.380 -9.203 6.489 1.00 95.00 102 HIS A CA 1
ATOM 835 C C . HIS A 1 102 ? -10.236 -8.565 7.872 1.00 95.00 102 HIS A C 1
ATOM 837 O O . HIS A 1 102 ? -11.235 -8.198 8.489 1.00 95.00 102 HIS A O 1
ATOM 843 N N . ASN A 1 103 ? -9.007 -8.389 8.362 1.00 93.00 103 ASN A N 1
ATOM 844 C CA . ASN A 1 103 ? -8.783 -7.719 9.634 1.00 93.00 103 ASN A CA 1
ATOM 845 C C . ASN A 1 103 ? -9.191 -6.231 9.619 1.00 93.00 103 ASN A C 1
ATOM 847 O O . ASN A 1 103 ? -9.323 -5.665 10.696 1.00 93.00 103 ASN A O 1
ATOM 851 N N . LEU A 1 104 ? -9.474 -5.618 8.465 1.00 94.19 104 LEU A N 1
ATOM 852 C CA . LEU A 1 104 ? -10.002 -4.253 8.346 1.00 94.19 104 LEU A CA 1
ATOM 853 C C . LEU A 1 104 ? -11.534 -4.149 8.482 1.00 94.19 104 LEU A C 1
ATOM 855 O O . LEU A 1 104 ? -12.052 -3.037 8.561 1.00 94.19 104 LEU A O 1
ATOM 859 N N . ASN A 1 105 ? -12.268 -5.269 8.550 1.00 93.25 105 ASN A N 1
ATOM 860 C CA . ASN A 1 105 ? -13.741 -5.284 8.601 1.00 93.25 105 ASN A CA 1
ATOM 861 C C . ASN A 1 105 ? -14.323 -4.377 9.699 1.00 93.25 105 ASN A C 1
ATOM 863 O O . ASN A 1 105 ? -15.240 -3.599 9.443 1.00 93.25 105 ASN A O 1
ATOM 867 N N . GLU A 1 106 ? -13.757 -4.447 10.908 1.00 90.06 106 GLU A N 1
ATOM 868 C CA . GLU A 1 106 ? -14.197 -3.643 12.059 1.00 90.06 106 GLU A CA 1
ATOM 869 C C . GLU A 1 106 ? -14.030 -2.132 11.846 1.00 90.06 106 GLU A C 1
ATOM 871 O O . GLU A 1 106 ? -14.716 -1.351 12.498 1.00 90.06 106 GLU A O 1
ATOM 876 N N . LEU A 1 107 ? -13.110 -1.720 10.969 1.00 91.12 107 LEU A N 1
ATOM 877 C CA . LEU A 1 107 ? -12.801 -0.314 10.709 1.00 91.12 107 LEU A CA 1
ATOM 878 C C . LEU A 1 107 ? -13.616 0.250 9.542 1.00 91.12 107 LEU A C 1
ATOM 880 O O . LEU A 1 107 ? -14.033 1.403 9.587 1.00 91.12 107 LEU A O 1
ATOM 884 N N . MET A 1 108 ? -13.843 -0.543 8.492 1.00 91.88 108 MET A N 1
ATOM 885 C CA . MET A 1 108 ? -14.418 -0.039 7.240 1.00 91.88 108 MET A CA 1
ATOM 886 C C . MET A 1 108 ? -15.947 0.042 7.257 1.00 91.88 108 MET A C 1
ATOM 888 O O . MET A 1 108 ? -16.509 0.970 6.668 1.00 91.88 108 MET A O 1
ATOM 892 N N . GLY A 1 109 ? -16.618 -0.894 7.939 1.00 82.25 109 GLY A N 1
ATOM 893 C CA . GLY A 1 109 ? -18.083 -0.928 8.055 1.00 82.25 109 GLY A CA 1
ATOM 894 C C . GLY A 1 109 ? -18.839 -1.229 6.750 1.00 82.25 109 GLY A C 1
ATOM 895 O O . GLY A 1 109 ? -20.062 -1.133 6.719 1.00 82.25 109 GLY A O 1
ATOM 896 N N . HIS A 1 110 ? -18.137 -1.590 5.674 1.00 83.25 110 HIS A N 1
ATOM 897 C CA . HIS A 1 110 ? -18.685 -1.980 4.371 1.00 83.25 110 HIS A CA 1
ATOM 898 C C . HIS A 1 110 ? -17.897 -3.170 3.803 1.00 83.25 110 HIS A C 1
ATOM 900 O O . HIS A 1 110 ? -16.826 -3.483 4.334 1.00 83.25 110 HIS A O 1
ATOM 906 N N . PRO A 1 111 ? -18.378 -3.822 2.724 1.00 91.19 111 PRO A N 1
ATOM 907 C CA . PRO A 1 111 ? -17.609 -4.858 2.048 1.00 91.19 111 PRO A CA 1
ATOM 908 C C . PRO A 1 111 ? -16.205 -4.364 1.695 1.00 91.19 111 PRO A C 1
ATOM 910 O O . PRO A 1 111 ? -16.030 -3.242 1.211 1.00 91.19 111 PRO A O 1
ATOM 913 N N . LEU A 1 112 ? -15.213 -5.198 1.984 1.00 96.31 112 LEU A N 1
ATOM 914 C CA . LEU A 1 112 ? -13.819 -4.916 1.674 1.00 96.31 112 LEU A CA 1
ATOM 915 C C . LEU A 1 112 ? -13.561 -5.084 0.179 1.00 96.31 112 LEU A C 1
ATOM 917 O O . LEU A 1 112 ? -14.167 -5.929 -0.481 1.00 96.31 112 LEU A O 1
ATOM 921 N N . ILE A 1 113 ? -12.619 -4.306 -0.341 1.00 96.50 113 ILE A N 1
ATOM 922 C CA . ILE A 1 113 ? -12.132 -4.467 -1.713 1.00 96.50 113 ILE A CA 1
ATOM 923 C C . ILE A 1 113 ? -11.108 -5.600 -1.719 1.00 96.50 113 ILE A C 1
ATOM 925 O O . ILE A 1 113 ? -10.166 -5.572 -0.937 1.00 96.50 113 ILE A O 1
ATOM 929 N N . GLN A 1 114 ? -11.284 -6.603 -2.576 1.00 96.69 114 GLN A N 1
ATOM 930 C CA . GLN A 1 114 ? -10.427 -7.795 -2.629 1.00 96.69 114 GLN A CA 1
ATOM 931 C C . GLN A 1 114 ? -10.035 -8.125 -4.075 1.00 96.69 114 GLN A C 1
ATOM 933 O O . GLN A 1 114 ? -10.278 -9.223 -4.569 1.00 96.69 114 GLN A O 1
ATOM 938 N N . GLU A 1 115 ? -9.468 -7.150 -4.782 1.00 97.00 115 GLU A N 1
ATOM 939 C CA . GLU A 1 115 ? -9.019 -7.331 -6.163 1.00 97.00 115 GLU A CA 1
ATOM 940 C C . GLU A 1 115 ? -7.752 -8.199 -6.201 1.00 97.00 115 GLU A C 1
ATOM 942 O O . GLU A 1 115 ? -6.825 -7.996 -5.415 1.00 97.00 115 GLU A O 1
ATOM 947 N N . MET A 1 116 ? -7.707 -9.158 -7.129 1.00 92.19 116 MET A N 1
ATOM 948 C CA . MET A 1 116 ? -6.557 -10.044 -7.358 1.00 92.19 116 MET A CA 1
ATOM 949 C C . MET A 1 116 ? -5.703 -9.542 -8.536 1.00 92.19 116 MET A C 1
ATOM 951 O O . MET A 1 116 ? -6.260 -8.877 -9.414 1.00 92.19 116 MET A O 1
ATOM 955 N N . PRO A 1 117 ? -4.387 -9.830 -8.576 1.00 85.12 117 PRO A N 1
ATOM 956 C CA . PRO A 1 117 ? -3.467 -9.445 -9.656 1.00 85.12 117 PRO A CA 1
ATOM 957 C C . PRO A 1 117 ? -3.643 -10.225 -10.970 1.00 85.12 117 PRO A C 1
ATOM 959 O O . PRO A 1 117 ? -4.462 -11.162 -11.023 1.00 85.12 117 PRO A O 1
#

InterPro domains:
  IPR011101 Protein of unknown function DUF5131 [PF07505] (8-75)

Foldseek 3Di:
DDPDLQDADPQPDEAEDEDQPPPPSVVVQQVQQNGNYPAYEYENPANQDQVPVVVPDPGDDGQEYEYAHDPDPPCPRPDALVSVVVVVVVCVVVVHQYDYDPNCCVHPVDDTRHGDD

Organism: NCBI:txid1070528

pLDDT: mean 87.68, std 9.24, range [58.47, 97.81]

Radius of gyration: 14.28 Å; chains: 1; bounding box: 39×28×38 Å

Sequence (117 aa):
MPENIDRPMPDNVFLGVSITGENMDFNKWPTLCEAKVKLKFISFEPILSPLWMITDFKTEMPSWVIMGRLTGHGKAHNPSRDDIVEMTRYFQKHRVRVFQKHNLNELMGHPLIQEMP

Secondary structure (DSSP, 8-state):
--S---SPPPTT-EEEEEE-SSTTGGGHHHHHHHS--SEEEEEE-S--S--GGGGG--SPPPSEEEE----SSTTTTPPPHHHHHHHHHHHHHTT-EEEE-GGGHHHH-SPPPB---